Protein AF-A0A8S2URD9-F1 (afdb_monomer)

Structure (mmCIF, N/CA/C/O backbone):
data_AF-A0A8S2URD9-F1
#
_entry.id   AF-A0A8S2URD9-F1
#
loop_
_atom_site.group_PDB
_atom_site.id
_atom_site.type_symbol
_atom_site.label_atom_id
_atom_site.label_alt_id
_atom_site.label_comp_id
_atom_site.label_asym_id
_atom_site.label_entity_id
_atom_site.label_seq_id
_atom_site.pdbx_PDB_ins_code
_atom_site.Cartn_x
_atom_site.Cartn_y
_atom_site.Cartn_z
_atom_site.occupancy
_atom_site.B_iso_or_equiv
_atom_site.auth_seq_id
_atom_site.auth_comp_id
_atom_site.auth_asym_id
_atom_site.auth_atom_id
_atom_site.pdbx_PDB_model_num
ATOM 1 N N . MET A 1 1 ? -0.459 5.760 -1.079 1.00 72.88 1 MET A N 1
ATOM 2 C CA . MET A 1 1 ? 0.696 4.939 -0.638 1.00 72.88 1 MET A CA 1
ATOM 3 C C . MET A 1 1 ? 0.217 4.009 0.464 1.00 72.88 1 MET A C 1
ATOM 5 O O . MET A 1 1 ? -0.686 4.423 1.173 1.00 72.88 1 MET A O 1
ATOM 9 N N . GLY A 1 2 ? 0.756 2.790 0.566 1.00 92.44 2 GLY A N 1
ATOM 10 C CA . GLY A 1 2 ? 0.341 1.781 1.555 1.00 92.44 2 GLY A CA 1
ATOM 11 C C . GLY A 1 2 ? 1.279 1.672 2.766 1.00 92.44 2 GLY A C 1
ATOM 12 O O . GLY A 1 2 ? 2.011 2.611 3.074 1.00 92.44 2 GLY A O 1
ATOM 13 N N . VAL A 1 3 ? 1.281 0.502 3.418 1.00 97.06 3 VAL A N 1
ATOM 14 C CA . VAL A 1 3 ? 2.012 0.228 4.675 1.00 97.06 3 VAL A CA 1
ATOM 15 C C . VAL A 1 3 ? 3.534 0.389 4.544 1.00 97.06 3 VAL A C 1
ATOM 17 O O . VAL A 1 3 ? 4.141 1.058 5.375 1.00 97.06 3 VAL A O 1
ATOM 20 N N . ASN A 1 4 ? 4.152 -0.189 3.506 1.00 97.25 4 ASN A N 1
ATOM 21 C CA . ASN A 1 4 ? 5.609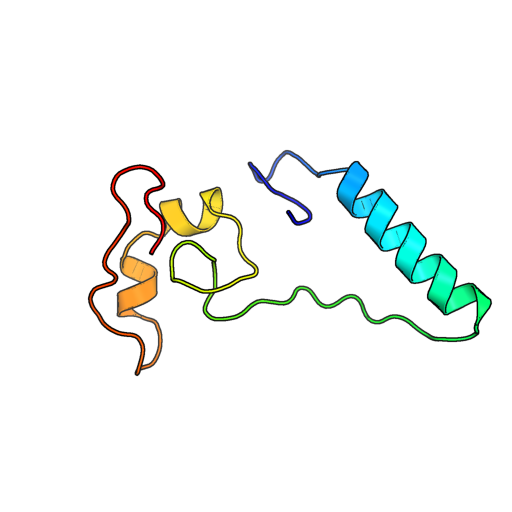 -0.196 3.300 1.00 97.25 4 ASN A CA 1
ATOM 22 C C . ASN A 1 4 ? 5.981 0.452 1.950 1.00 97.25 4 ASN A C 1
ATOM 24 O O . ASN A 1 4 ? 6.240 -0.260 0.973 1.00 97.25 4 ASN A O 1
ATOM 28 N N . PRO A 1 5 ? 5.980 1.793 1.841 1.00 95.56 5 PRO A N 1
ATOM 29 C CA . PRO A 1 5 ? 6.103 2.465 0.547 1.00 95.56 5 PRO A CA 1
ATOM 30 C C . PRO A 1 5 ? 7.481 2.309 -0.118 1.00 95.56 5 PRO A C 1
ATOM 32 O O . PRO A 1 5 ? 7.560 2.305 -1.343 1.00 95.56 5 PRO A O 1
ATOM 35 N N . THR A 1 6 ? 8.558 2.167 0.660 1.00 94.44 6 THR A N 1
ATOM 36 C CA . THR A 1 6 ? 9.953 2.312 0.187 1.00 94.44 6 THR A CA 1
ATOM 37 C C . THR A 1 6 ? 10.838 1.093 0.470 1.00 94.44 6 THR A C 1
ATOM 39 O O . THR A 1 6 ? 11.739 0.800 -0.315 1.00 94.44 6 THR A O 1
ATOM 42 N N . SER A 1 7 ? 10.614 0.383 1.582 1.00 95.38 7 SER A N 1
ATOM 43 C CA . SER A 1 7 ? 11.388 -0.797 1.984 1.00 95.38 7 SER A CA 1
ATOM 44 C C . SER A 1 7 ? 10.634 -1.669 2.992 1.00 95.38 7 SER A C 1
ATOM 46 O O . SER A 1 7 ? 9.630 -1.252 3.563 1.00 95.38 7 SER A O 1
ATOM 48 N N . ASP A 1 8 ? 11.160 -2.865 3.258 1.00 94.19 8 ASP A N 1
ATOM 49 C CA . ASP A 1 8 ? 10.688 -3.798 4.289 1.00 94.19 8 ASP A CA 1
ATOM 50 C C . ASP A 1 8 ? 10.962 -3.326 5.727 1.00 94.19 8 ASP A C 1
ATOM 52 O O . ASP A 1 8 ? 10.397 -3.866 6.675 1.00 94.19 8 ASP A O 1
ATOM 56 N N . LYS A 1 9 ? 11.826 -2.322 5.901 1.00 96.44 9 LYS A N 1
ATOM 57 C CA . LYS A 1 9 ? 12.238 -1.802 7.215 1.00 96.44 9 LYS A CA 1
ATOM 58 C C . LYS A 1 9 ? 11.470 -0.556 7.644 1.00 96.44 9 LYS A C 1
ATOM 60 O O . LYS A 1 9 ? 11.618 -0.117 8.781 1.00 96.44 9 LYS A O 1
ATOM 65 N N . GLU A 1 10 ? 10.684 0.027 6.745 1.00 95.75 10 GLU A N 1
ATOM 66 C CA . GLU A 1 10 ? 9.959 1.273 6.978 1.00 95.75 10 GLU A CA 1
ATOM 67 C C . GLU A 1 10 ? 8.453 1.025 6.955 1.00 95.75 10 GLU A C 1
ATOM 69 O O . GLU A 1 10 ? 7.928 0.491 5.980 1.00 95.75 10 GLU A O 1
ATOM 74 N N . VAL A 1 11 ? 7.753 1.459 8.004 1.00 97.25 11 VAL A N 1
ATOM 75 C CA . VAL A 1 11 ? 6.286 1.476 8.062 1.00 97.25 11 VAL A CA 1
ATOM 76 C C . VAL A 1 11 ? 5.812 2.922 8.016 1.00 97.25 11 VAL A C 1
ATOM 78 O O . VAL A 1 11 ? 6.203 3.727 8.864 1.00 97.25 11 VAL A O 1
ATOM 81 N N . ASN A 1 12 ? 4.936 3.241 7.064 1.00 97.69 12 ASN A N 1
ATOM 82 C CA . ASN A 1 12 ? 4.321 4.557 6.954 1.00 97.69 12 ASN A CA 1
ATOM 83 C C . ASN A 1 12 ? 3.287 4.758 8.074 1.00 97.69 12 ASN A C 1
ATOM 85 O O . ASN A 1 12 ? 2.140 4.322 7.967 1.00 97.69 12 ASN A O 1
ATOM 89 N N . GLN A 1 13 ? 3.701 5.424 9.152 1.00 97.81 13 GLN A N 1
ATOM 90 C CA . GLN A 1 13 ? 2.850 5.661 10.322 1.00 97.81 13 GLN A CA 1
ATOM 91 C C . GLN A 1 13 ? 1.645 6.558 10.012 1.00 97.81 13 GLN A C 1
ATOM 93 O O . GLN A 1 13 ? 0.568 6.326 10.557 1.00 97.81 13 GLN A O 1
ATOM 98 N N . ASP A 1 14 ? 1.780 7.518 9.093 1.00 97.88 14 ASP A N 1
ATOM 99 C CA . ASP A 1 14 ? 0.666 8.382 8.687 1.00 97.88 14 ASP A CA 1
ATOM 100 C C . ASP A 1 14 ? -0.433 7.573 7.986 1.00 97.88 14 ASP A C 1
ATOM 102 O O . ASP A 1 14 ? -1.621 7.775 8.243 1.00 97.88 14 ASP A O 1
ATOM 106 N N . TYR A 1 15 ? -0.052 6.600 7.151 1.00 97.62 15 TYR A N 1
ATOM 107 C CA . TYR A 1 15 ? -1.001 5.674 6.529 1.00 97.62 15 TYR A CA 1
ATOM 108 C C . TYR A 1 15 ? -1.715 4.804 7.573 1.00 97.62 15 TYR A C 1
ATOM 110 O O . TYR A 1 15 ? -2.934 4.641 7.509 1.00 97.62 15 TYR A O 1
ATOM 118 N N . ILE A 1 16 ? -0.987 4.287 8.571 1.00 97.94 16 ILE A N 1
ATOM 119 C CA . ILE A 1 16 ? -1.585 3.513 9.673 1.00 97.94 16 ILE A CA 1
ATOM 120 C C . ILE A 1 16 ? -2.566 4.371 10.481 1.00 97.94 16 ILE A C 1
ATOM 122 O O . ILE A 1 16 ? -3.647 3.897 10.835 1.00 97.94 16 ILE A O 1
ATOM 126 N N . LEU A 1 17 ? -2.243 5.642 10.730 1.00 98.50 17 LEU A N 1
ATOM 127 C CA . LEU A 1 17 ? -3.138 6.571 11.419 1.00 98.50 17 LEU A CA 1
ATOM 128 C C . LEU A 1 17 ? -4.412 6.849 10.609 1.00 98.50 17 LEU A C 1
ATOM 130 O O . LEU A 1 17 ? -5.510 6.854 11.170 1.00 98.50 17 LEU A O 1
ATOM 134 N N . GLN A 1 18 ? -4.292 7.034 9.293 1.00 98.12 18 GLN A N 1
ATOM 135 C CA . GLN A 1 18 ? -5.443 7.209 8.400 1.00 98.12 18 GLN A CA 1
ATOM 136 C C . GLN A 1 18 ? -6.334 5.961 8.379 1.00 98.12 18 GLN A C 1
ATOM 138 O O . GLN A 1 18 ? -7.554 6.073 8.509 1.00 98.12 18 GLN A O 1
ATOM 143 N N . LEU A 1 19 ? -5.731 4.771 8.289 1.00 97.75 19 LEU A N 1
ATOM 144 C CA . LEU A 1 19 ? -6.450 3.498 8.332 1.00 97.75 19 LEU A CA 1
ATOM 145 C C . LEU A 1 19 ? -7.180 3.312 9.669 1.00 97.75 19 LEU A C 1
ATOM 147 O O . LEU A 1 19 ? -8.365 2.989 9.685 1.00 97.75 19 LEU A O 1
ATOM 151 N N . SER A 1 20 ? -6.498 3.576 10.785 1.00 98.25 20 SER A N 1
ATOM 152 C CA . SER A 1 20 ? -7.076 3.513 12.132 1.00 98.25 20 SER A CA 1
ATOM 153 C C . SER A 1 20 ? -8.246 4.486 12.293 1.00 98.25 20 SER A C 1
ATOM 155 O O . SER A 1 20 ? -9.294 4.120 12.823 1.00 98.25 20 SER A O 1
ATOM 157 N N . THR A 1 21 ? -8.119 5.699 11.748 1.00 98.50 21 THR A N 1
ATOM 158 C CA . THR A 1 21 ? -9.203 6.693 11.732 1.00 98.50 21 THR A CA 1
ATOM 159 C C . THR A 1 21 ? -10.430 6.164 10.986 1.00 98.50 21 THR A C 1
ATOM 161 O O . THR A 1 21 ? -11.545 6.251 11.499 1.00 98.50 21 THR A O 1
ATOM 164 N N . ALA A 1 22 ? -10.243 5.552 9.812 1.00 98.31 22 ALA A N 1
ATOM 165 C CA . ALA A 1 22 ? -11.340 4.951 9.052 1.00 98.31 22 ALA A CA 1
ATOM 166 C C . ALA A 1 22 ? -11.999 3.782 9.804 1.00 98.31 22 ALA A C 1
ATOM 168 O O . ALA A 1 22 ? -13.227 3.691 9.848 1.00 98.31 22 ALA A O 1
ATOM 169 N N . VAL A 1 23 ? -11.202 2.917 10.443 1.00 98.62 23 VAL A N 1
ATOM 170 C CA . VAL A 1 23 ? -11.715 1.823 11.285 1.00 98.62 23 VAL A CA 1
ATOM 171 C C . VAL A 1 23 ? -12.524 2.364 12.457 1.00 98.62 23 VAL A C 1
ATOM 173 O O . VAL A 1 23 ? -13.627 1.879 12.704 1.00 98.62 23 VAL A O 1
ATOM 176 N N . LYS A 1 24 ? -12.042 3.416 13.125 1.00 98.69 24 LYS A N 1
ATOM 177 C CA . LYS A 1 24 ? -12.755 4.048 14.236 1.00 98.69 24 LYS A CA 1
ATOM 178 C C . LYS A 1 24 ? -14.105 4.623 13.801 1.00 98.69 24 LYS A C 1
ATOM 180 O O . LYS A 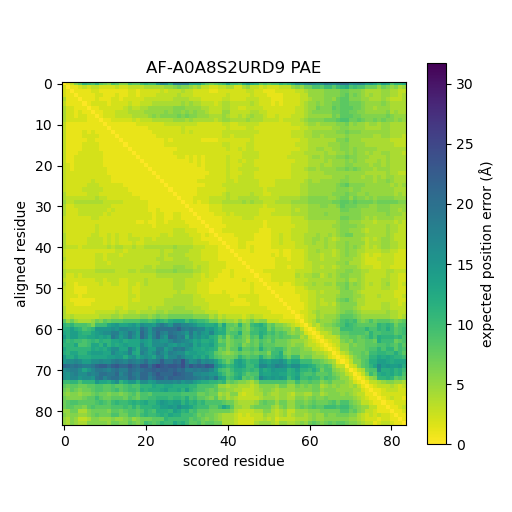1 24 ? -15.114 4.401 14.460 1.00 98.69 24 LYS A O 1
ATOM 185 N N . MET A 1 25 ? -14.154 5.272 12.637 1.00 98.62 25 MET A N 1
ATOM 186 C CA . MET A 1 25 ? -15.407 5.777 12.061 1.00 98.62 25 MET A CA 1
ATOM 187 C C . MET A 1 25 ? -16.431 4.669 11.756 1.00 98.62 25 MET A C 1
ATOM 189 O O . MET A 1 25 ? -17.636 4.929 11.792 1.00 98.62 25 MET A O 1
ATOM 193 N N . MET A 1 26 ? -15.974 3.456 11.423 1.00 98.69 26 MET A N 1
ATOM 194 C CA . MET A 1 26 ? -16.836 2.282 11.237 1.00 98.69 26 MET A CA 1
ATOM 195 C C . MET A 1 26 ? -17.304 1.714 12.582 1.00 98.69 26 MET A C 1
ATOM 197 O O . MET A 1 26 ? -18.499 1.465 12.755 1.00 98.69 26 MET A O 1
ATOM 201 N N . GLU A 1 27 ? -16.391 1.589 13.550 1.00 98.56 27 GLU A N 1
ATOM 202 C CA . GLU A 1 27 ? -16.681 1.131 14.914 1.00 98.56 27 GLU A CA 1
ATOM 203 C C . GLU A 1 27 ? -17.750 2.000 15.589 1.00 98.56 27 GLU A C 1
ATOM 205 O O . GLU A 1 27 ? -18.720 1.468 16.128 1.00 98.56 27 GLU A O 1
ATOM 210 N N . ASP A 1 28 ? -17.637 3.328 15.486 1.00 98.62 28 ASP A N 1
ATOM 211 C CA . ASP A 1 28 ? -18.588 4.281 16.078 1.00 98.62 28 ASP A CA 1
ATOM 212 C C . ASP A 1 28 ? -20.019 4.126 15.519 1.00 98.62 28 ASP A C 1
ATOM 214 O O . ASP A 1 28 ? -20.981 4.635 16.097 1.00 98.62 28 ASP A O 1
ATOM 218 N N . LYS A 1 29 ? -20.179 3.399 14.405 1.00 98.56 29 LYS A N 1
ATOM 219 C CA . LYS A 1 29 ? -21.464 3.063 13.772 1.00 98.56 29 LYS A CA 1
ATOM 220 C C . LYS A 1 29 ? -21.859 1.590 13.928 1.00 98.56 29 LYS A C 1
ATOM 222 O O . LYS A 1 29 ? -22.839 1.165 13.319 1.00 98.56 29 LYS A O 1
ATOM 227 N N . GLY A 1 30 ? -21.113 0.804 14.703 1.00 98.56 30 GLY A N 1
ATOM 228 C CA . GLY A 1 30 ? -21.340 -0.634 14.864 1.00 98.56 30 GLY A CA 1
ATOM 229 C C . GLY A 1 30 ? -21.023 -1.461 13.612 1.00 98.56 30 GLY A C 1
ATOM 230 O O . GLY A 1 30 ? -21.567 -2.552 13.451 1.00 98.56 30 GLY A O 1
ATOM 231 N N . ILE A 1 31 ? -20.178 -0.951 12.708 1.00 98.75 31 ILE A N 1
ATOM 232 C CA . ILE A 1 31 ? -19.746 -1.648 11.491 1.00 98.75 31 ILE A CA 1
ATOM 233 C C . ILE A 1 31 ? -18.410 -2.341 11.767 1.00 98.75 31 ILE A C 1
ATOM 235 O O . ILE A 1 31 ? -17.431 -1.701 12.148 1.00 98.75 31 ILE A O 1
ATOM 239 N N . TYR A 1 32 ? -18.354 -3.651 11.533 1.00 98.25 32 TYR A N 1
ATOM 240 C CA . TYR A 1 32 ? -17.119 -4.424 11.639 1.00 98.25 32 TYR A CA 1
ATOM 241 C C . TYR A 1 32 ? -16.259 -4.249 10.386 1.00 98.25 32 TYR A C 1
ATOM 243 O O . TYR A 1 32 ? -16.756 -4.342 9.264 1.00 98.25 32 TYR A O 1
ATOM 251 N N . ALA A 1 33 ? -14.962 -4.027 10.588 1.00 97.81 33 ALA A N 1
ATOM 252 C CA . ALA A 1 33 ? -13.998 -3.841 9.514 1.00 97.81 33 ALA A CA 1
ATOM 253 C C . ALA A 1 33 ? -13.194 -5.123 9.263 1.00 97.81 33 ALA A C 1
ATOM 255 O O . ALA A 1 33 ? -12.643 -5.709 10.195 1.00 97.81 33 ALA A O 1
ATOM 256 N N . LEU A 1 34 ? -13.077 -5.516 7.994 1.00 98.06 34 LEU A N 1
ATOM 257 C CA . LEU A 1 34 ? -12.087 -6.481 7.524 1.00 98.06 34 LEU A CA 1
ATOM 258 C C . LEU A 1 34 ? -10.985 -5.704 6.800 1.00 98.06 34 LEU A C 1
ATOM 260 O O . LEU A 1 34 ? -11.264 -5.006 5.828 1.00 98.06 34 LEU A O 1
ATOM 264 N N . LEU A 1 35 ? -9.747 -5.809 7.281 1.00 97.44 35 LEU A N 1
ATOM 265 C CA . LEU A 1 35 ? -8.597 -5.212 6.607 1.00 97.44 35 LEU A CA 1
ATOM 266 C C . LEU A 1 35 ? -8.138 -6.142 5.481 1.00 97.44 35 LEU A C 1
ATOM 268 O O . LEU A 1 35 ? -7.638 -7.233 5.748 1.00 97.44 35 LEU A O 1
ATOM 272 N N . ASP A 1 36 ? -8.326 -5.703 4.239 1.00 97.62 36 ASP A N 1
ATOM 273 C CA . ASP A 1 36 ? -7.915 -6.425 3.035 1.00 97.62 36 ASP A CA 1
ATOM 274 C C . ASP A 1 36 ? -6.584 -5.876 2.503 1.00 97.62 36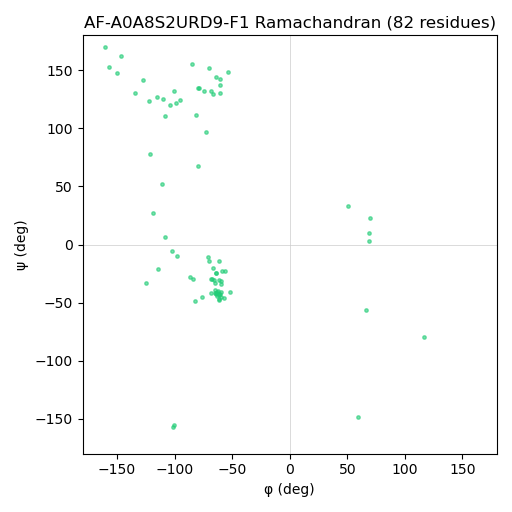 ASP A C 1
ATOM 276 O O . ASP A 1 36 ? -6.464 -4.690 2.182 1.00 97.62 36 ASP A O 1
ATOM 280 N N . CYS A 1 37 ? -5.581 -6.746 2.390 1.00 95.69 37 CYS A N 1
ATOM 281 C CA . CYS A 1 37 ? -4.309 -6.438 1.739 1.00 95.69 37 CYS A CA 1
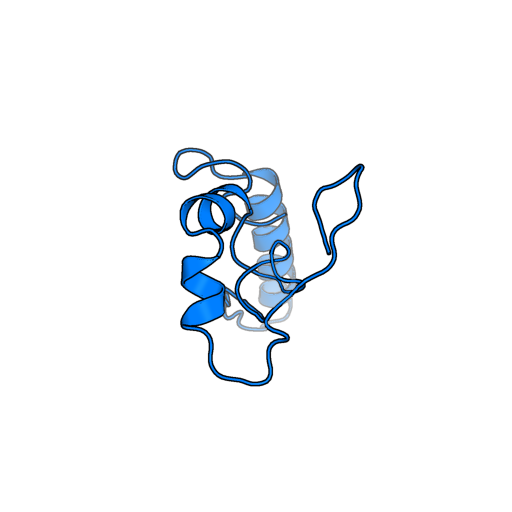ATOM 282 C C . CYS A 1 37 ? -4.475 -6.529 0.216 1.00 95.69 37 CYS A C 1
ATOM 284 O O . CYS A 1 37 ? -3.930 -7.423 -0.433 1.00 95.69 37 CYS A O 1
ATOM 286 N N . HIS A 1 38 ? -5.262 -5.602 -0.321 1.00 96.00 38 HIS A N 1
ATOM 287 C CA . HIS A 1 38 ? -5.749 -5.630 -1.690 1.00 96.00 38 HIS A CA 1
ATOM 288 C C . HIS A 1 38 ? -4.632 -5.525 -2.739 1.00 96.00 38 HIS A C 1
ATOM 290 O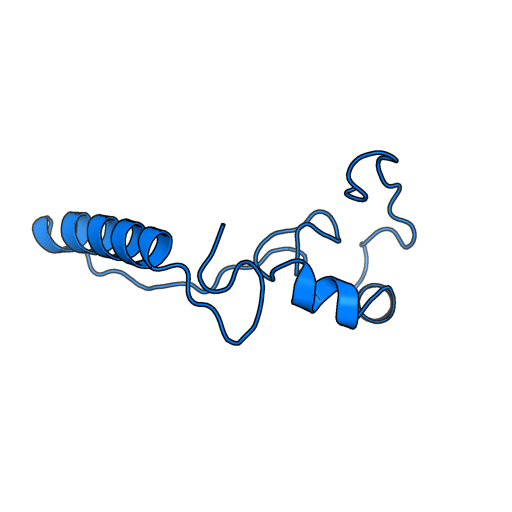 O . HIS A 1 38 ? -3.662 -4.781 -2.562 1.00 96.00 38 HIS A O 1
ATOM 296 N N . GLN A 1 39 ? -4.802 -6.229 -3.861 1.00 93.19 39 GLN A N 1
ATOM 297 C CA . GLN A 1 39 ? -3.958 -6.096 -5.048 1.00 93.19 39 GLN A CA 1
ATOM 298 C C . GLN A 1 39 ? -4.746 -6.414 -6.319 1.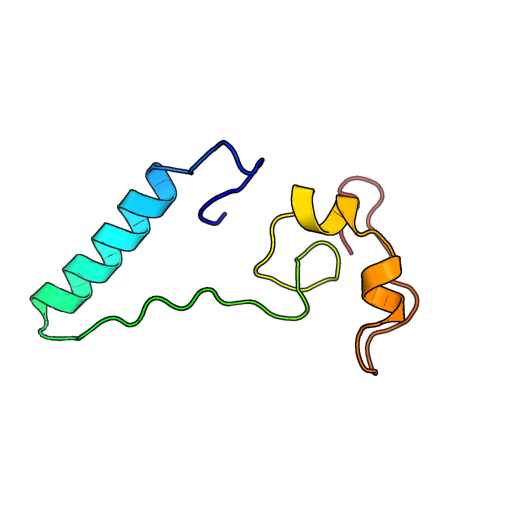00 93.19 39 GLN A C 1
ATOM 300 O O . GLN A 1 39 ? -5.577 -7.322 -6.314 1.00 93.19 39 GLN A O 1
ATOM 305 N N . ASP A 1 40 ? -4.380 -5.743 -7.406 1.00 90.44 40 ASP A N 1
ATOM 306 C CA . ASP A 1 40 ? -4.811 -6.039 -8.771 1.00 90.44 40 ASP A CA 1
ATOM 307 C C . ASP A 1 40 ? -3.589 -5.994 -9.676 1.00 90.44 40 ASP A C 1
ATOM 309 O O . ASP A 1 40 ? -2.825 -5.035 -9.629 1.00 90.44 40 ASP A O 1
ATOM 313 N N . ILE A 1 41 ? -3.374 -7.018 -10.507 1.00 87.69 41 ILE A N 1
ATOM 314 C CA . ILE A 1 41 ? -2.211 -7.088 -11.419 1.00 87.69 41 ILE A CA 1
ATOM 315 C C . ILE A 1 41 ? -0.886 -6.822 -10.663 1.00 87.69 41 ILE A C 1
ATOM 317 O O . ILE A 1 41 ? 0.084 -6.280 -11.191 1.00 87.69 41 ILE A O 1
ATOM 321 N N . PHE A 1 42 ? -0.831 -7.236 -9.394 1.00 88.00 42 PHE A N 1
ATOM 322 C CA . PHE A 1 42 ? 0.318 -7.146 -8.501 1.00 88.00 42 PHE A CA 1
ATOM 323 C C . PHE A 1 42 ? 0.756 -5.725 -8.099 1.00 88.00 42 PHE A C 1
ATOM 325 O O . PHE A 1 42 ? 0.868 -5.460 -6.909 1.00 88.00 42 PHE A O 1
ATOM 332 N N . SER A 1 43 ? 1.071 -4.824 -9.034 1.00 90.75 43 SER A N 1
ATOM 333 C CA . SER A 1 43 ? 1.682 -3.518 -8.748 1.00 90.75 43 SER A CA 1
ATOM 334 C C . SER A 1 43 ? 1.431 -2.511 -9.864 1.00 90.75 43 SER A C 1
ATOM 336 O O . SER A 1 43 ? 1.387 -2.876 -11.040 1.00 90.75 43 SER A O 1
ATOM 338 N N . ARG A 1 44 ? 1.425 -1.219 -9.525 1.00 91.00 44 ARG A N 1
ATOM 339 C CA . ARG A 1 44 ? 1.424 -0.109 -10.495 1.00 91.00 44 ARG A CA 1
ATOM 340 C C . ARG A 1 44 ? 2.588 -0.144 -11.478 1.00 91.00 44 ARG A C 1
ATOM 342 O O . A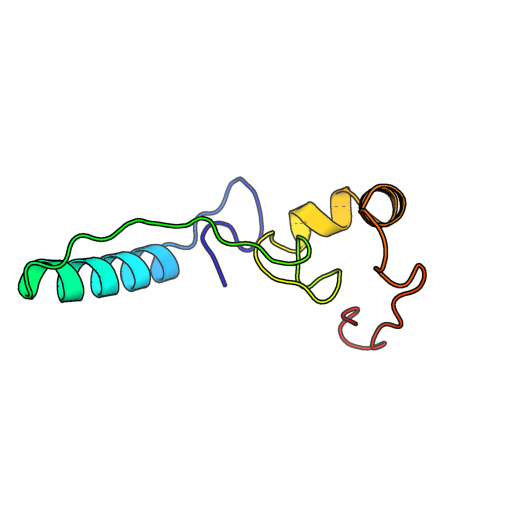RG A 1 44 ? 2.484 0.376 -12.585 1.00 91.00 44 ARG A O 1
ATOM 349 N N . TYR A 1 45 ? 3.683 -0.816 -11.115 1.00 88.19 45 TYR A N 1
ATOM 350 C CA . TYR A 1 45 ? 4.783 -1.093 -12.034 1.00 88.19 45 TYR A CA 1
ATOM 351 C C . TYR A 1 45 ? 4.339 -1.897 -13.275 1.00 88.19 45 TYR A C 1
ATOM 353 O O . TYR A 1 45 ? 5.001 -1.820 -14.312 1.00 88.19 45 TYR A O 1
ATOM 361 N N . PHE A 1 46 ? 3.221 -2.625 -13.183 1.00 86.31 46 PHE A N 1
ATOM 362 C CA . PHE A 1 46 ? 2.591 -3.434 -14.230 1.00 86.31 46 PHE A CA 1
ATOM 363 C C . PHE A 1 46 ? 1.161 -2.958 -14.584 1.00 86.31 46 PHE A C 1
ATOM 365 O O . PHE A 1 46 ? 0.344 -3.770 -15.006 1.00 86.31 46 PHE A O 1
ATOM 372 N N . CYS A 1 47 ? 0.843 -1.667 -14.403 1.00 87.25 47 CYS A N 1
ATOM 373 C CA . CYS A 1 47 ? -0.509 -1.081 -14.550 1.00 87.25 47 CYS A CA 1
ATOM 374 C C . CYS A 1 47 ? -1.539 -1.502 -13.480 1.00 87.25 47 CYS A C 1
ATOM 376 O O . CYS A 1 47 ? -2.728 -1.241 -13.653 1.00 87.25 47 CYS A O 1
ATOM 378 N N . GLY A 1 48 ? -1.107 -2.177 -12.416 1.00 88.75 48 GLY A N 1
ATOM 379 C CA . GLY A 1 48 ? -1.955 -2.656 -11.327 1.00 88.75 48 GLY A CA 1
ATOM 380 C C . GLY A 1 48 ? -1.910 -1.797 -10.062 1.00 88.75 48 GLY A C 1
ATOM 381 O O . GLY A 1 48 ? -1.502 -0.643 -10.090 1.00 88.75 48 GLY A O 1
ATOM 382 N N . GLU A 1 49 ? -2.253 -2.395 -8.925 1.00 93.12 49 GLU A N 1
ATOM 383 C CA . GLU A 1 49 ? -2.185 -1.806 -7.584 1.00 93.12 49 GLU A CA 1
ATOM 384 C C . GLU A 1 49 ? -1.837 -2.876 -6.532 1.00 93.12 49 GLU A C 1
ATOM 386 O O . GLU A 1 49 ? -1.978 -4.076 -6.768 1.00 93.12 49 GLU A O 1
ATOM 391 N N . GLY A 1 50 ? -1.386 -2.439 -5.352 1.00 94.25 50 GLY A N 1
ATOM 392 C CA . GLY A 1 50 ? -1.130 -3.306 -4.194 1.00 94.25 50 GLY A CA 1
ATOM 393 C C . GLY A 1 50 ? 0.338 -3.340 -3.774 1.00 94.25 50 GLY A C 1
ATOM 394 O O . GLY A 1 50 ? 0.737 -2.667 -2.821 1.00 94.25 50 GLY A O 1
ATOM 395 N N . VAL A 1 51 ? 1.162 -4.119 -4.473 1.00 93.69 51 VAL A N 1
ATOM 396 C CA . VAL A 1 51 ? 2.575 -4.325 -4.121 1.00 93.69 51 VAL A CA 1
ATOM 397 C C . VAL A 1 51 ? 3.413 -3.085 -4.467 1.00 93.69 51 VAL A C 1
ATOM 399 O O . VAL A 1 51 ? 3.324 -2.572 -5.589 1.00 93.69 51 VAL A O 1
ATOM 402 N N . PRO A 1 52 ? 4.270 -2.602 -3.545 1.00 94.62 52 PRO A N 1
ATOM 403 C CA . PRO A 1 52 ? 5.089 -1.421 -3.779 1.00 94.62 52 PRO A CA 1
ATOM 404 C C . PRO A 1 52 ? 6.191 -1.672 -4.813 1.00 94.62 52 PRO A C 1
ATOM 406 O O . PRO A 1 52 ? 6.735 -2.772 -4.949 1.00 94.62 52 PRO A O 1
ATOM 409 N N . ASP A 1 53 ? 6.578 -0.600 -5.492 1.00 92.88 53 ASP A N 1
ATOM 410 C CA . ASP A 1 53 ? 7.569 -0.598 -6.565 1.00 92.88 53 ASP A CA 1
ATOM 411 C C . ASP A 1 53 ? 8.892 -1.273 -6.204 1.00 92.88 53 ASP A C 1
ATOM 413 O O . ASP A 1 53 ? 9.435 -2.026 -7.009 1.00 92.88 53 ASP A O 1
ATOM 417 N N . TRP A 1 54 ? 9.405 -1.057 -4.990 1.00 92.94 54 TRP A N 1
ATOM 418 C CA . TRP A 1 54 ? 10.689 -1.621 -4.566 1.00 92.94 54 TRP A CA 1
ATOM 419 C C . TRP A 1 54 ? 10.680 -3.158 -4.504 1.00 92.94 54 TRP A C 1
ATOM 421 O O . TRP A 1 54 ? 11.736 -3.782 -4.616 1.00 92.94 54 TRP A O 1
ATOM 431 N N . VAL A 1 55 ? 9.507 -3.780 -4.335 1.00 92.44 55 VAL A N 1
ATOM 432 C CA . VAL A 1 55 ? 9.332 -5.238 -4.439 1.00 92.44 55 VAL A CA 1
ATOM 433 C C . VAL A 1 55 ? 9.189 -5.633 -5.904 1.00 92.44 55 VAL A C 1
ATOM 435 O O . VAL A 1 55 ? 9.884 -6.538 -6.365 1.00 92.44 55 VAL A O 1
ATOM 438 N N . ALA A 1 56 ? 8.322 -4.946 -6.652 1.00 90.44 56 ALA A N 1
ATOM 439 C CA . ALA A 1 56 ? 8.039 -5.280 -8.046 1.00 90.44 56 ALA A CA 1
ATOM 440 C C . ALA A 1 56 ? 9.287 -5.186 -8.940 1.00 90.44 56 ALA A C 1
ATOM 442 O O . ALA A 1 56 ? 9.560 -6.093 -9.727 1.00 90.44 56 ALA A O 1
ATOM 443 N N . GLN A 1 57 ? 10.102 -4.148 -8.758 1.00 88.25 57 GLN A N 1
ATOM 444 C CA . GLN A 1 57 ? 11.334 -3.937 -9.520 1.00 88.25 57 GLN A CA 1
ATOM 445 C C . GLN A 1 57 ? 12.398 -5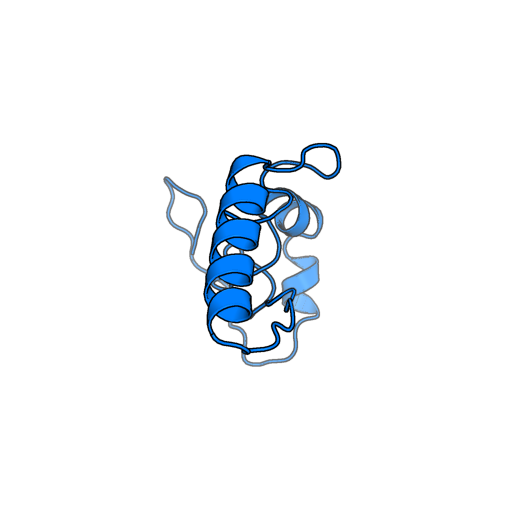.012 -9.247 1.00 88.25 57 GLN A C 1
ATOM 447 O O . GLN A 1 57 ? 13.153 -5.351 -10.154 1.00 88.25 57 GLN A O 1
ATOM 452 N N . LYS A 1 58 ? 12.439 -5.601 -8.039 1.00 88.00 58 LYS A N 1
ATOM 453 C CA . LYS A 1 58 ? 13.347 -6.724 -7.724 1.00 88.00 58 LYS A CA 1
ATOM 454 C C . LYS A 1 58 ? 12.984 -8.001 -8.482 1.00 88.00 58 LYS A C 1
ATOM 456 O O . LYS A 1 58 ? 13.865 -8.807 -8.762 1.00 88.00 58 LYS A O 1
ATOM 461 N N . LEU A 1 59 ? 11.703 -8.193 -8.792 1.00 80.88 59 LEU A N 1
ATOM 462 C CA . LEU A 1 59 ? 11.221 -9.354 -9.544 1.00 80.88 59 LEU A CA 1
ATOM 463 C C . LEU A 1 59 ? 11.349 -9.151 -11.065 1.00 80.88 59 LEU A C 1
ATOM 465 O O . LEU A 1 59 ? 11.565 -10.112 -11.811 1.00 80.88 59 LEU A O 1
ATOM 469 N N . GLY A 1 60 ? 11.254 -7.896 -11.519 1.00 74.06 60 GLY A N 1
ATOM 470 C CA . GLY A 1 60 ? 11.419 -7.504 -12.918 1.00 74.06 60 GLY A CA 1
ATOM 471 C C . GLY A 1 60 ? 10.414 -8.186 -13.854 1.00 74.06 60 GLY A C 1
ATOM 472 O O . GLY A 1 60 ? 9.294 -8.519 -13.467 1.00 74.06 60 GLY A O 1
ATOM 473 N N . ASN A 1 61 ? 10.825 -8.434 -15.101 1.00 69.12 61 ASN A N 1
ATOM 474 C CA . ASN A 1 61 ? 9.967 -9.062 -16.118 1.00 69.12 61 ASN A CA 1
ATOM 475 C C . ASN A 1 61 ? 9.684 -10.553 -15.861 1.00 69.12 61 ASN A C 1
ATOM 477 O O . ASN A 1 61 ? 8.810 -11.130 -16.505 1.00 69.12 61 ASN A O 1
ATOM 481 N N . THR A 1 62 ? 10.381 -11.186 -14.912 1.00 69.62 62 THR A N 1
ATOM 482 C CA . THR A 1 62 ? 10.148 -12.592 -14.548 1.00 69.62 62 THR A CA 1
ATOM 483 C C . THR A 1 62 ? 8.718 -12.812 -14.051 1.00 69.62 62 THR A C 1
ATOM 485 O O . THR A 1 62 ? 8.128 -13.854 -14.325 1.00 69.62 62 THR A O 1
ATOM 488 N N . THR A 1 63 ? 8.131 -11.824 -13.367 1.00 67.69 63 THR A N 1
ATOM 489 C CA . THR A 1 63 ? 6.735 -11.887 -12.905 1.00 67.69 63 THR A CA 1
ATOM 490 C C . THR A 1 63 ? 5.746 -11.836 -14.065 1.00 67.69 63 THR A C 1
ATOM 492 O O . THR A 1 63 ? 4.798 -12.613 -14.069 1.00 67.69 63 THR A O 1
ATOM 495 N N . LEU A 1 64 ? 5.982 -10.987 -15.073 1.00 69.19 64 LEU A N 1
ATOM 496 C CA . LEU A 1 64 ? 5.105 -10.876 -16.248 1.00 69.19 64 LEU A CA 1
ATOM 497 C C . LEU A 1 64 ? 5.060 -12.175 -17.055 1.00 69.19 64 LEU A C 1
ATOM 499 O O . LEU A 1 64 ? 3.985 -12.604 -17.454 1.00 69.19 64 LEU A O 1
ATOM 503 N N . ASN A 1 65 ? 6.207 -12.836 -17.230 1.00 70.62 65 ASN A N 1
ATOM 504 C CA . ASN A 1 65 ? 6.288 -14.101 -17.968 1.00 70.62 65 ASN A CA 1
ATOM 505 C C . ASN A 1 65 ? 5.511 -15.249 -17.300 1.00 70.62 65 ASN A C 1
ATOM 507 O O . ASN A 1 65 ? 5.139 -16.204 -17.976 1.00 70.62 65 ASN A O 1
ATOM 511 N N . ASN A 1 66 ? 5.293 -15.167 -15.985 1.00 75.62 66 ASN A N 1
ATOM 512 C CA . ASN A 1 66 ? 4.592 -16.184 -15.201 1.00 75.62 66 ASN A CA 1
ATOM 513 C C . ASN A 1 66 ? 3.144 -15.791 -14.867 1.00 75.62 66 ASN A C 1
ATOM 515 O O . ASN A 1 66 ? 2.420 -16.593 -14.275 1.00 75.62 66 ASN A O 1
ATOM 519 N N . PHE A 1 67 ? 2.718 -14.570 -15.206 1.00 72.94 67 PHE A N 1
ATOM 520 C CA . PHE A 1 67 ? 1.360 -14.119 -14.936 1.00 72.94 67 PHE A CA 1
ATOM 521 C C . PHE A 1 67 ? 0.398 -14.709 -15.982 1.00 72.94 67 PHE A C 1
ATOM 523 O O . PHE A 1 67 ? 0.708 -14.692 -17.176 1.00 72.94 67 PHE A O 1
ATOM 530 N N . PRO A 1 68 ? -0.765 -15.248 -15.576 1.00 70.31 68 PRO A N 1
ATOM 531 C CA . PRO A 1 68 ? -1.717 -15.823 -16.520 1.00 70.31 68 PRO A CA 1
ATOM 532 C C . PRO A 1 68 ? -2.212 -14.779 -17.536 1.00 70.31 68 PRO A C 1
ATOM 534 O O . PRO A 1 68 ? -2.532 -13.643 -17.188 1.00 70.31 68 PRO A O 1
ATOM 537 N N . PHE A 1 69 ? -2.292 -15.176 -18.809 1.00 66.06 69 PHE A N 1
ATOM 538 C CA . PHE A 1 69 ? -2.866 -14.363 -19.888 1.00 66.06 69 PHE A CA 1
ATOM 539 C C . PHE A 1 69 ? -4.295 -13.884 -19.544 1.00 66.06 69 PHE A C 1
ATOM 541 O O . PHE A 1 69 ? -5.021 -14.620 -18.870 1.00 66.06 69 PHE A O 1
ATOM 548 N N . PRO A 1 70 ? -4.735 -12.692 -20.015 1.00 61.81 70 PRO A N 1
ATOM 549 C CA . PRO A 1 70 ? -4.242 -11.965 -21.191 1.00 61.81 70 PRO A CA 1
ATOM 550 C C . PRO A 1 70 ? -3.490 -10.658 -20.870 1.00 61.81 70 PRO A C 1
ATOM 552 O O . PRO A 1 70 ? -3.807 -9.610 -21.431 1.00 61.81 70 PRO A O 1
ATOM 555 N N . ILE A 1 71 ? -2.486 -10.679 -19.989 1.00 64.94 71 ILE A N 1
ATOM 556 C CA . ILE A 1 71 ? -1.603 -9.510 -19.854 1.00 64.94 71 ILE A CA 1
ATOM 557 C C . ILE A 1 71 ? -0.753 -9.361 -21.122 1.00 64.94 71 ILE A C 1
ATOM 559 O O . ILE A 1 71 ? -0.178 -10.331 -21.620 1.00 64.94 71 ILE A O 1
ATOM 563 N N . ALA A 1 72 ? -0.695 -8.141 -21.664 1.00 65.50 72 ALA A N 1
ATOM 564 C CA . ALA A 1 72 ? 0.136 -7.835 -22.819 1.00 65.50 72 ALA A CA 1
ATOM 565 C C . ALA A 1 72 ? 1.619 -8.102 -22.483 1.00 65.50 72 ALA A C 1
ATOM 567 O O . ALA A 1 72 ? 2.109 -7.603 -21.470 1.00 65.50 72 ALA A O 1
ATOM 568 N N . PRO A 1 73 ? 2.362 -8.844 -23.324 1.00 66.62 73 PRO A N 1
ATOM 569 C CA . PRO A 1 73 ? 3.746 -9.223 -23.026 1.00 66.62 73 PRO A CA 1
ATOM 570 C C . PRO A 1 73 ? 4.703 -8.022 -22.996 1.00 66.62 73 PRO A C 1
ATOM 572 O O . PRO A 1 73 ? 5.772 -8.104 -22.399 1.00 66.62 73 PRO A O 1
ATOM 575 N N . ASN A 1 74 ? 4.310 -6.906 -23.6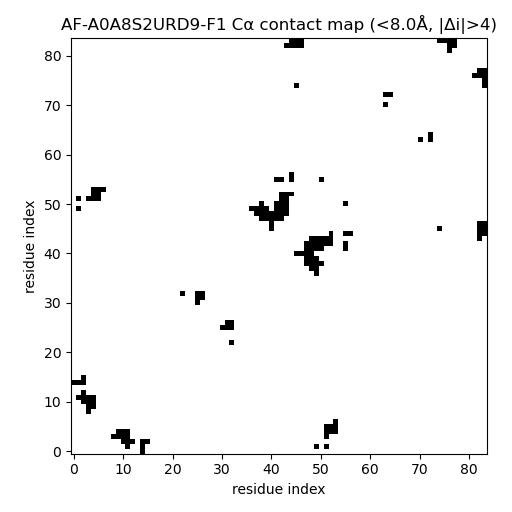20 1.00 75.00 74 ASN A N 1
ATOM 576 C CA . ASN A 1 74 ? 5.058 -5.658 -23.641 1.00 75.00 74 ASN A CA 1
ATOM 577 C C . ASN A 1 74 ? 4.203 -4.534 -23.062 1.00 75.00 74 ASN A C 1
ATOM 579 O O . ASN A 1 74 ? 3.121 -4.249 -23.575 1.00 75.00 74 ASN A O 1
ATOM 583 N N . ILE A 1 75 ? 4.727 -3.874 -22.033 1.00 78.00 75 ILE A N 1
ATOM 584 C CA . ILE A 1 75 ? 4.114 -2.704 -21.414 1.00 78.00 75 ILE A CA 1
ATOM 585 C C . ILE A 1 75 ? 4.958 -1.485 -21.806 1.00 78.00 75 ILE A C 1
ATOM 587 O O . ILE A 1 75 ? 6.117 -1.384 -21.395 1.00 78.00 75 ILE A O 1
ATOM 591 N N . THR A 1 76 ? 4.413 -0.600 -22.647 1.00 85.62 76 THR A N 1
ATOM 592 C CA . THR A 1 76 ? 5.040 0.697 -22.973 1.00 85.62 76 THR A CA 1
ATOM 593 C C . THR A 1 76 ? 5.178 1.510 -21.695 1.00 85.62 76 THR A C 1
ATOM 595 O O . THR A 1 76 ? 4.293 1.423 -20.862 1.00 85.62 76 THR A O 1
ATOM 598 N N . ARG A 1 77 ? 6.274 2.259 -21.520 1.00 86.62 77 ARG A N 1
ATOM 599 C CA . ARG A 1 77 ? 6.526 3.063 -20.315 1.00 86.62 77 ARG A CA 1
ATOM 600 C C . ARG A 1 77 ? 6.851 4.507 -20.670 1.00 86.62 77 ARG A C 1
ATOM 602 O O . ARG A 1 77 ? 7.598 4.759 -21.616 1.00 86.62 77 ARG A O 1
ATOM 609 N N . GLU A 1 78 ? 6.354 5.428 -19.861 1.00 90.94 78 GLU A N 1
ATOM 610 C CA . GLU A 1 78 ? 6.639 6.854 -19.936 1.00 90.94 78 GLU A CA 1
ATOM 611 C C . GLU A 1 78 ? 8.113 7.147 -19.596 1.00 90.94 78 GLU A C 1
ATOM 613 O O . GLU A 1 78 ? 8.589 6.732 -18.532 1.00 90.94 78 GLU A O 1
ATOM 618 N N . PRO A 1 79 ? 8.857 7.907 -20.427 1.00 89.69 79 PRO A N 1
ATOM 619 C CA . PRO A 1 79 ? 10.294 8.136 -20.225 1.00 89.69 79 PRO A CA 1
ATOM 620 C C . PRO A 1 79 ? 10.648 8.802 -18.891 1.00 89.69 79 PRO A C 1
ATOM 622 O O . PRO A 1 79 ? 11.717 8.559 -18.337 1.00 89.69 79 PRO A O 1
ATOM 625 N N . ASN A 1 80 ? 9.754 9.652 -18.381 1.00 89.38 80 ASN A N 1
ATOM 626 C CA . ASN A 1 80 ? 10.023 10.487 -17.210 1.00 89.38 80 ASN A CA 1
ATOM 627 C C . ASN A 1 80 ? 9.716 9.783 -15.885 1.00 89.38 80 ASN A C 1
ATOM 629 O O . ASN A 1 80 ? 10.301 10.123 -14.860 1.00 89.38 80 ASN A O 1
ATOM 633 N N . THR A 1 81 ? 8.772 8.843 -15.887 1.00 86.00 81 THR A N 1
ATOM 634 C CA . THR A 1 81 ? 8.273 8.200 -14.663 1.00 86.00 81 THR A CA 1
ATOM 635 C C . THR A 1 81 ? 8.618 6.717 -14.605 1.00 86.00 81 THR A C 1
ATOM 637 O O . THR A 1 81 ? 8.623 6.138 -13.522 1.00 86.00 81 THR A O 1
ATOM 640 N N . GLY A 1 82 ? 8.898 6.089 -15.752 1.00 85.75 82 GLY A N 1
ATOM 641 C CA . GLY A 1 82 ? 9.107 4.649 -15.862 1.00 85.75 82 GLY A CA 1
ATOM 642 C C . GLY A 1 82 ? 7.839 3.822 -15.633 1.00 85.75 82 GLY A C 1
ATOM 643 O O . GLY A 1 82 ? 7.919 2.591 -15.652 1.00 85.75 82 GLY A O 1
ATOM 644 N N . TYR A 1 83 ? 6.684 4.459 -15.426 1.00 87.81 83 TYR A N 1
ATOM 645 C CA . TYR A 1 83 ? 5.401 3.770 -15.335 1.00 87.81 83 TYR A CA 1
ATOM 646 C C . TYR A 1 83 ? 4.794 3.542 -16.712 1.00 87.81 83 TYR A C 1
ATOM 648 O O . TYR A 1 83 ? 5.134 4.271 -17.644 1.00 87.81 83 TYR A O 1
ATOM 656 N N . PRO A 1 84 ? 3.930 2.529 -16.829 1.00 86.88 84 PRO A N 1
ATOM 657 C CA . PRO A 1 84 ? 3.102 2.347 -18.006 1.00 86.88 84 PRO A CA 1
ATOM 658 C C . PRO A 1 84 ? 2.172 3.513 -18.328 1.00 86.88 84 PRO A C 1
ATOM 660 O O . PRO A 1 84 ? 1.782 4.223 -17.371 1.00 86.88 84 PRO A O 1
#

Secondary structure (DSSP, 8-state):
--S-SS-TT---HHHHHHHHHHHHHHHTTTPPP------BSS-GGGT-BSS-HHHHHHHTHHHHHHSPSSS-S-----TTT---

InterPro domains:
  IPR017853 Glycoside hydrolase superfamily [SSF51445] (8-65)
  IPR052066 Glycosphingolipid Hydrolyzing Enzymes [PTHR31308] (2-69)

Sequence (84 aa):
MGVNPTSDKEVNQDYILQLSTAVKMMEDKGIYALLDCHQDIFSRYFCGEGVPDWVAQKLGNTTLNNFPFPIAPNITREPNTGYP

Mean predicted aligned error: 5.08 Å

pLDDT: mean 88.98, std 10.58, range [61.81, 98.75]

Nearest PDB structures (foldseek):
  5ccu-assembly1_B  TM=9.883E-01  e=6.162E-02  Prescottella equi 103S
  5j14-assembly2_B  TM=9.836E-01  e=7.595E-02  Prescottella equi 103S
  5ccu-assembly1_A  TM=9.875E-01  e=8.731E-02  Prescottella equi 103S

Radius of gyration: 16.18 Å; Cα contacts (8 Å, |Δi|>4): 84; chains: 1; bounding box: 35×27×40 Å

Solvent-accessible surface area (backbone atoms only — not comparable to full-atom values): 5310 Å² total; per-residue (Å²): 127,58,59,47,62,76,42,97,89,46,71,40,60,68,48,53,50,53,52,50,50,54,50,49,63,32,49,80,69,76,43,86,82,79,91,72,92,60,66,43,74,54,14,46,76,67,74,27,35,60,49,38,54,67,59,53,63,74,52,46,70,64,52,62,77,70,50,77,80,89,67,72,94,72,78,69,59,43,92,90,77,66,33,91

Foldseek 3Di:
DAQAQDDPVDGDVVRVVVVVVVCVVCVVVVHHDDDDQDKDPQPQLLVIHRHHPVVDVVCPLVVVVPDDDDRDSDDDADPPPNGD

Organism: NCBI:txid392030